Protein AF-A0A950JDA5-F1 (afdb_monomer_lite)

Radius of gyration: 19.57 Å; chains: 1; bounding box: 55×29×46 Å

Secondary structure (DSSP, 8-state):
-HHHHHHHHHHHGGGG------PPPSEEEEEETTEEEEEESSHHHHHHHHTTT--EEEE-TTS---S-S---

Structure (mmCIF, N/CA/C/O backbone):
data_AF-A0A950JDA5-F1
#
_entry.id   AF-A0A950JDA5-F1
#
loop_
_atom_site.group_PDB
_atom_site.id
_atom_site.type_symbol
_atom_site.label_atom_id
_atom_site.label_alt_id
_atom_site.label_comp_id
_atom_site.label_asym_id
_atom_site.label_entity_id
_atom_site.label_seq_id
_atom_site.pdbx_PDB_ins_code
_atom_site.Cartn_x
_atom_site.Cartn_y
_atom_site.Cartn_z
_atom_site.occupancy
_atom_site.B_iso_or_equiv
_atom_site.auth_seq_id
_atom_site.auth_comp_id
_atom_site.auth_asym_id
_atom_site.auth_atom_id
_atom_site.pdbx_PDB_model_num
ATOM 1 N N . MET A 1 1 ? -44.465 -6.449 -25.283 1.00 54.22 1 MET A N 1
ATOM 2 C CA . MET A 1 1 ? -44.536 -5.205 -24.476 1.00 54.22 1 MET A CA 1
ATOM 3 C C . MET A 1 1 ? -44.122 -5.363 -23.009 1.00 54.22 1 MET A C 1
ATOM 5 O O . MET A 1 1 ? -43.237 -4.628 -22.607 1.00 54.22 1 MET A O 1
ATOM 9 N N . ARG A 1 2 ? -44.684 -6.284 -22.199 1.00 58.59 2 ARG A N 1
ATOM 10 C CA . ARG A 1 2 ? -44.363 -6.388 -20.746 1.00 58.59 2 ARG A CA 1
ATOM 11 C C . ARG A 1 2 ? -42.882 -6.641 -20.423 1.00 58.59 2 ARG A C 1
ATOM 13 O O . ARG A 1 2 ? -42.367 -6.048 -19.487 1.00 58.59 2 ARG A O 1
ATOM 20 N N . TYR A 1 3 ? -42.195 -7.458 -21.218 1.00 51.41 3 TYR A N 1
ATOM 21 C CA . TYR A 1 3 ? -40.787 -7.801 -20.977 1.00 51.41 3 TYR A CA 1
ATOM 22 C C . TYR A 1 3 ? -39.809 -6.661 -21.296 1.00 51.41 3 TYR A C 1
ATOM 24 O O . TY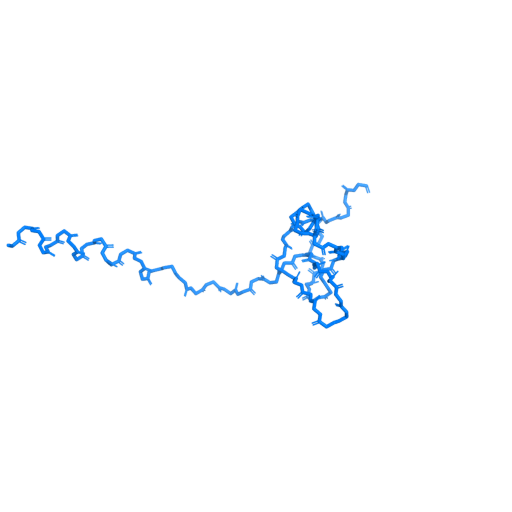R A 1 3 ? -38.823 -6.499 -20.588 1.00 51.41 3 TYR A O 1
ATOM 32 N N . PHE A 1 4 ? -40.127 -5.827 -22.294 1.00 56.75 4 PHE A N 1
ATOM 33 C CA . PHE A 1 4 ? -39.300 -4.677 -22.681 1.00 56.75 4 PHE A CA 1
ATOM 34 C C . PHE A 1 4 ? -39.255 -3.593 -21.595 1.00 56.75 4 PHE A C 1
ATOM 36 O O . PHE A 1 4 ? -38.220 -2.962 -21.388 1.00 56.75 4 PHE A O 1
ATOM 43 N N . VAL A 1 5 ? -40.361 -3.407 -20.866 1.00 59.94 5 VAL A N 1
ATOM 44 C CA . VAL A 1 5 ? -40.439 -2.445 -19.756 1.00 59.94 5 VAL A CA 1
ATOM 45 C C . VAL A 1 5 ? -39.597 -2.916 -18.565 1.00 59.94 5 VAL A C 1
ATOM 47 O O . VAL A 1 5 ? -38.909 -2.112 -17.945 1.00 59.94 5 VAL A O 1
ATOM 50 N N . VAL A 1 6 ? -39.579 -4.223 -18.285 1.00 59.28 6 VAL A N 1
ATOM 51 C CA . VAL A 1 6 ? -38.802 -4.797 -17.171 1.00 59.28 6 VAL A CA 1
ATOM 52 C C . VAL A 1 6 ? -37.294 -4.696 -17.426 1.00 59.28 6 VAL A C 1
ATOM 54 O O . VAL A 1 6 ? -36.549 -4.328 -16.521 1.00 59.28 6 VAL A O 1
ATOM 57 N N . THR A 1 7 ? -36.835 -4.935 -18.659 1.00 59.34 7 THR A N 1
ATOM 58 C CA . THR A 1 7 ? -35.415 -4.777 -19.020 1.00 59.34 7 THR A CA 1
ATOM 59 C C . THR A 1 7 ? -34.928 -3.331 -18.935 1.00 59.34 7 THR A C 1
ATOM 61 O O . THR A 1 7 ? -33.783 -3.097 -18.553 1.00 59.34 7 THR A O 1
ATOM 64 N N . LEU A 1 8 ? -35.789 -2.352 -19.234 1.00 57.59 8 LEU A N 1
ATOM 65 C CA . LEU A 1 8 ? -35.430 -0.933 -19.156 1.00 57.59 8 LEU A CA 1
ATOM 66 C C . LEU A 1 8 ? -35.245 -0.453 -17.710 1.00 57.59 8 LEU A C 1
ATOM 68 O O . LEU A 1 8 ? -34.311 0.296 -17.442 1.00 57.59 8 LEU A O 1
ATOM 72 N N . ILE A 1 9 ? -36.071 -0.926 -16.771 1.00 58.38 9 ILE A N 1
ATOM 73 C CA . ILE A 1 9 ? -35.996 -0.516 -15.358 1.00 58.38 9 ILE A CA 1
ATOM 74 C C . ILE A 1 9 ? -34.727 -1.061 -14.680 1.00 58.38 9 ILE A C 1
ATOM 76 O O . ILE A 1 9 ? -34.068 -0.340 -13.930 1.00 58.38 9 ILE A O 1
ATOM 80 N N . VAL A 1 10 ? -34.344 -2.310 -14.973 1.00 59.31 10 VAL A N 1
ATOM 81 C CA . VAL A 1 10 ? -33.132 -2.928 -14.399 1.00 59.31 10 VAL A CA 1
ATOM 82 C C . VAL A 1 10 ? -31.853 -2.277 -14.944 1.00 59.31 10 VAL A C 1
ATOM 84 O O . VAL A 1 10 ? -30.897 -2.092 -14.195 1.00 59.31 10 VAL A O 1
ATOM 87 N N . GLY A 1 11 ? -31.838 -1.864 -16.217 1.00 57.19 11 GLY A N 1
ATOM 88 C CA . GLY A 1 11 ? -30.673 -1.214 -16.831 1.00 57.19 11 GLY A CA 1
ATOM 89 C C . GLY A 1 11 ? -30.348 0.173 -16.259 1.00 57.19 11 GLY A C 1
ATOM 90 O O . GLY A 1 11 ? -29.178 0.531 -16.139 1.00 57.19 11 GLY A O 1
ATOM 91 N N . SER A 1 12 ? -31.360 0.948 -15.854 1.00 58.09 12 SER A N 1
ATOM 92 C CA . SER A 1 12 ? -31.184 2.333 -15.381 1.00 58.09 12 SER A CA 1
ATOM 93 C C . SER A 1 12 ? -30.560 2.479 -13.985 1.00 58.09 12 SER A C 1
ATOM 95 O O . SER A 1 12 ? -30.038 3.546 -13.667 1.00 58.09 12 SER A O 1
ATOM 97 N N . ALA A 1 13 ? -30.562 1.433 -13.153 1.00 57.12 13 ALA A N 1
ATOM 98 C CA . ALA A 1 13 ? -30.032 1.515 -11.786 1.00 57.12 13 ALA A CA 1
ATOM 99 C C . ALA A 1 13 ? -28.491 1.552 -11.716 1.00 57.12 13 ALA A C 1
ATOM 101 O O . ALA A 1 13 ? -27.934 1.962 -10.700 1.00 57.12 13 ALA A O 1
ATOM 102 N N . LEU A 1 14 ? -27.793 1.161 -12.788 1.00 56.97 14 LEU A N 1
ATOM 103 C CA . LEU A 1 14 ? -26.326 1.086 -12.816 1.00 56.97 14 LEU A CA 1
ATOM 104 C C . LEU A 1 14 ? -25.642 2.445 -13.046 1.00 56.97 14 LEU A C 1
ATOM 106 O O . LEU A 1 14 ? -24.444 2.572 -12.813 1.00 56.97 14 LEU A O 1
ATOM 110 N N . VAL A 1 15 ? -26.380 3.467 -13.492 1.00 61.06 15 VAL A N 1
ATOM 111 C CA . VAL A 1 15 ? -25.794 4.731 -13.983 1.00 61.06 15 VAL A CA 1
ATOM 112 C C . VAL A 1 15 ? -25.536 5.754 -12.862 1.00 61.06 15 VAL A C 1
ATOM 114 O O . VAL A 1 15 ? -24.849 6.747 -13.077 1.00 61.06 15 VAL A O 1
ATOM 117 N N . LEU A 1 16 ? -26.048 5.524 -11.646 1.00 56.72 16 LEU A N 1
ATOM 118 C CA . LEU A 1 16 ? -25.928 6.468 -10.520 1.00 56.72 16 LEU A CA 1
ATOM 119 C C . LEU A 1 16 ? -24.743 6.182 -9.578 1.00 56.72 16 LEU A C 1
ATOM 121 O O . LEU A 1 16 ? -24.483 6.959 -8.657 1.00 56.72 16 LEU A O 1
ATOM 125 N N . MET A 1 17 ? -23.987 5.107 -9.809 1.00 59.38 17 MET A N 1
ATOM 126 C CA . MET A 1 17 ? -22.777 4.794 -9.047 1.00 59.38 17 MET A CA 1
ATOM 127 C C . MET A 1 17 ? -21.534 5.345 -9.751 1.00 59.38 17 MET A C 1
ATOM 129 O O . MET A 1 17 ? -20.865 4.608 -10.467 1.00 59.38 17 MET A O 1
ATOM 133 N N . GLY A 1 18 ? -21.147 6.601 -9.510 1.00 56.03 18 GLY A N 1
ATOM 134 C CA . GLY A 1 18 ? -19.730 6.939 -9.708 1.00 56.03 18 GLY A CA 1
ATOM 135 C C . GLY A 1 18 ? -19.366 8.382 -10.014 1.00 56.03 18 GLY A C 1
ATOM 136 O O . GLY A 1 18 ? -19.054 8.711 -11.150 1.00 56.03 18 GLY A O 1
ATOM 137 N N . ALA A 1 19 ? -19.248 9.202 -8.970 1.00 53.97 19 ALA A N 1
ATOM 138 C CA . ALA A 1 19 ? -18.313 10.332 -8.955 1.00 53.97 19 ALA A CA 1
ATOM 139 C C . ALA A 1 19 ? -17.861 10.635 -7.514 1.00 53.97 19 ALA A C 1
ATOM 141 O O . ALA A 1 19 ? -17.964 11.756 -7.020 1.00 53.97 19 ALA A O 1
ATOM 142 N N . GLY A 1 20 ? -17.400 9.612 -6.790 1.00 55.88 20 GLY A N 1
ATOM 143 C CA . GLY A 1 20 ? -16.716 9.824 -5.514 1.00 55.88 20 GLY A CA 1
ATOM 144 C C . GLY A 1 20 ? -15.304 10.352 -5.769 1.00 55.88 20 GLY A C 1
ATOM 145 O O . GLY A 1 20 ? -14.595 9.814 -6.617 1.00 55.88 20 GLY A O 1
ATOM 146 N N . LYS A 1 21 ? -14.863 11.389 -5.042 1.00 59.22 21 LYS A N 1
ATOM 147 C CA . LYS A 1 21 ? -13.444 11.776 -5.069 1.00 59.22 21 LYS A CA 1
ATOM 148 C C . LYS A 1 21 ? -12.607 10.589 -4.601 1.00 59.22 21 LYS A C 1
ATOM 150 O O . LYS A 1 21 ? -12.885 10.048 -3.531 1.00 59.22 21 LYS A O 1
ATOM 155 N N . ALA A 1 22 ? -11.586 10.219 -5.373 1.00 60.31 22 ALA A N 1
ATOM 156 C CA . ALA A 1 22 ? -10.618 9.210 -4.968 1.00 60.31 22 ALA A CA 1
ATOM 157 C C . ALA A 1 22 ? -9.981 9.651 -3.644 1.00 60.31 22 ALA A C 1
ATOM 159 O O . ALA A 1 22 ? -9.200 10.603 -3.584 1.00 60.31 22 ALA A O 1
ATOM 160 N N . ARG A 1 23 ? -10.394 9.009 -2.552 1.00 67.75 23 ARG A N 1
ATOM 161 C CA . ARG A 1 23 ? -9.750 9.170 -1.257 1.00 67.75 23 ARG A CA 1
ATOM 162 C C . ARG A 1 23 ? -8.502 8.303 -1.300 1.00 67.75 23 ARG A C 1
ATOM 164 O O . ARG A 1 23 ? -8.602 7.102 -1.528 1.00 67.75 23 ARG A O 1
ATOM 171 N N . ALA A 1 24 ? -7.342 8.917 -1.104 1.00 75.25 24 ALA A N 1
ATOM 172 C CA . ALA A 1 24 ? -6.141 8.153 -0.805 1.00 75.25 24 ALA A CA 1
ATOM 173 C C . ALA A 1 24 ? -6.388 7.323 0.470 1.00 75.25 24 ALA A C 1
ATOM 175 O O . ALA A 1 24 ? -7.097 7.781 1.367 1.00 75.25 24 ALA A O 1
ATOM 176 N N . GLY A 1 25 ? -5.855 6.104 0.531 1.00 84.81 25 GLY A N 1
ATOM 177 C CA . GLY A 1 25 ? -5.905 5.280 1.736 1.00 84.81 25 GLY A CA 1
ATOM 178 C C . GLY A 1 25 ? -4.860 5.732 2.755 1.00 84.81 25 GLY A C 1
ATOM 179 O O . GLY A 1 25 ? -3.861 6.351 2.387 1.00 84.81 25 GLY A O 1
ATOM 180 N N . ALA A 1 26 ? -5.073 5.408 4.029 1.00 88.75 26 ALA A N 1
ATOM 181 C CA . ALA A 1 26 ? -4.155 5.741 5.121 1.00 88.75 26 ALA A CA 1
ATOM 182 C C . ALA A 1 26 ? -2.867 4.901 5.107 1.00 88.75 26 ALA A C 1
ATOM 184 O O . ALA A 1 26 ? -1.868 5.296 5.708 1.00 88.75 26 ALA A O 1
ATOM 185 N N . TRP A 1 27 ? -2.878 3.762 4.413 1.00 91.75 27 TRP A N 1
ATOM 186 C CA . TRP A 1 27 ? -1.782 2.801 4.355 1.00 91.75 27 TRP A CA 1
ATOM 187 C C . TRP A 1 27 ? -1.372 2.491 2.916 1.00 91.75 27 TRP A C 1
ATOM 189 O O . TRP A 1 27 ? -2.211 2.380 2.018 1.00 91.75 27 TRP A O 1
ATOM 199 N N . CYS A 1 28 ? -0.069 2.301 2.729 1.00 92.81 28 CYS A N 1
ATOM 200 C CA . CYS A 1 28 ? 0.560 1.899 1.482 1.00 92.81 28 CYS A CA 1
ATOM 201 C C . CYS A 1 28 ? 1.262 0.550 1.635 1.00 92.81 28 CYS A C 1
ATOM 203 O O . CYS A 1 28 ? 2.066 0.374 2.553 1.00 92.81 28 CYS A O 1
ATOM 205 N N . ALA A 1 29 ? 0.985 -0.369 0.713 1.00 94.88 29 ALA A N 1
ATOM 206 C CA . ALA A 1 29 ? 1.790 -1.562 0.489 1.00 94.88 29 ALA A CA 1
ATOM 207 C C . ALA A 1 29 ? 2.938 -1.214 -0.458 1.00 94.88 29 ALA A C 1
ATOM 209 O O . ALA A 1 29 ? 2.693 -0.710 -1.554 1.00 94.88 29 ALA A O 1
ATOM 210 N N . TRP A 1 30 ? 4.164 -1.492 -0.040 1.00 94.50 30 TRP A N 1
ATOM 211 C CA . TRP A 1 30 ? 5.383 -1.304 -0.814 1.00 94.50 30 TRP A CA 1
ATOM 212 C C . TRP A 1 30 ? 5.919 -2.674 -1.205 1.00 94.50 30 TRP A C 1
ATOM 214 O O . TRP A 1 30 ? 6.335 -3.439 -0.334 1.00 94.50 30 TRP A O 1
ATOM 224 N N . TYR A 1 31 ? 5.885 -2.975 -2.500 1.00 92.50 31 TYR A N 1
ATOM 225 C CA . TYR A 1 31 ? 6.502 -4.181 -3.052 1.00 92.50 31 TYR A CA 1
ATOM 226 C C . TYR A 1 31 ? 7.947 -3.878 -3.456 1.00 92.50 31 TYR A C 1
ATOM 228 O O . TYR A 1 31 ? 8.856 -4.602 -3.069 1.00 92.50 31 TYR A O 1
ATOM 236 N N . ASP A 1 32 ? 8.146 -2.730 -4.115 1.00 89.88 32 ASP A N 1
ATOM 237 C CA . ASP A 1 32 ? 9.430 -2.195 -4.575 1.00 89.88 32 ASP A CA 1
ATOM 238 C C . ASP A 1 32 ? 9.404 -0.651 -4.538 1.00 89.88 32 ASP A C 1
ATOM 240 O O . ASP A 1 32 ? 8.323 -0.065 -4.404 1.00 89.88 32 ASP A O 1
ATOM 244 N N . PRO A 1 33 ? 10.541 0.054 -4.726 1.00 86.88 33 PRO A N 1
ATOM 245 C CA . PRO A 1 33 ? 10.583 1.524 -4.708 1.00 86.88 33 PRO A CA 1
ATOM 246 C C . PRO A 1 33 ? 9.650 2.211 -5.717 1.00 86.88 33 PRO A C 1
ATOM 248 O O . PRO A 1 33 ? 9.245 3.354 -5.510 1.00 86.88 33 PRO A O 1
ATOM 251 N N . TYR A 1 34 ? 9.304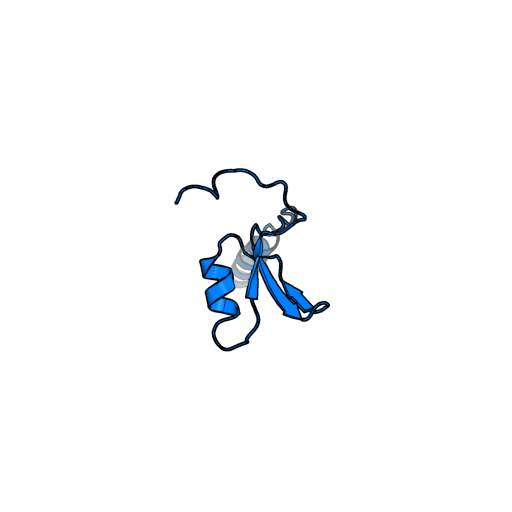 1.517 -6.804 1.00 88.81 34 TYR A N 1
ATOM 252 C CA . TYR A 1 34 ? 8.458 2.031 -7.885 1.00 88.81 34 TYR A CA 1
ATOM 253 C C . TYR A 1 34 ? 7.078 1.367 -7.947 1.00 88.81 34 TYR A C 1
ATOM 255 O O . TYR A 1 34 ? 6.200 1.852 -8.658 1.00 88.81 34 TYR A O 1
ATOM 263 N N . THR A 1 35 ? 6.872 0.288 -7.189 1.00 91.19 35 THR A N 1
ATOM 264 C CA . THR A 1 35 ? 5.644 -0.510 -7.218 1.00 91.19 35 THR A CA 1
ATOM 265 C C . THR A 1 35 ? 5.029 -0.507 -5.830 1.00 91.19 35 THR A C 1
ATOM 267 O O . THR A 1 35 ? 5.438 -1.252 -4.937 1.00 91.19 35 THR A O 1
ATOM 270 N N . TYR A 1 36 ? 4.024 0.344 -5.646 1.00 91.12 36 TYR A N 1
ATOM 271 C CA . TYR A 1 36 ? 3.319 0.479 -4.380 1.00 91.12 36 TYR A CA 1
ATOM 272 C C . TYR A 1 36 ? 1.823 0.724 -4.590 1.00 91.12 36 TYR A C 1
ATOM 274 O O . TYR A 1 36 ? 1.387 1.220 -5.629 1.00 91.12 36 TYR A O 1
ATOM 282 N N . ASN A 1 37 ? 1.021 0.379 -3.584 1.00 90.69 37 ASN A N 1
ATOM 283 C CA . ASN A 1 37 ? -0.420 0.602 -3.578 1.00 90.69 37 ASN A CA 1
ATOM 284 C C . ASN A 1 37 ? -0.849 1.299 -2.281 1.00 90.69 37 ASN A C 1
ATOM 286 O O . ASN A 1 37 ? -0.804 0.698 -1.212 1.00 90.69 37 ASN A O 1
ATOM 290 N N . CYS A 1 38 ? -1.297 2.551 -2.394 1.00 90.94 38 CYS A N 1
ATOM 291 C CA . CYS A 1 38 ? -1.725 3.415 -1.286 1.00 90.94 38 CYS A CA 1
ATOM 292 C C . CYS A 1 38 ? -3.252 3.494 -1.100 1.00 90.94 38 CYS A C 1
ATOM 294 O O . CYS A 1 38 ? -3.777 4.510 -0.642 1.00 90.94 38 CYS A O 1
ATOM 296 N N . GLY A 1 39 ? -3.984 2.454 -1.503 1.00 88.81 39 GLY A N 1
ATOM 297 C CA . GLY A 1 39 ? -5.448 2.407 -1.443 1.00 88.81 39 GLY A CA 1
ATOM 298 C C . GLY A 1 39 ? -6.040 1.860 -0.140 1.00 88.81 39 GLY A C 1
ATOM 299 O O . GLY A 1 39 ? -7.256 1.705 -0.056 1.00 88.81 39 GLY A O 1
ATOM 300 N N . PHE A 1 40 ? -5.225 1.529 0.868 1.00 91.00 40 PHE A N 1
ATOM 301 C CA . PHE A 1 40 ? -5.696 0.800 2.050 1.00 91.00 40 PHE A CA 1
ATOM 302 C C . PHE A 1 40 ? -6.128 1.730 3.178 1.00 91.00 40 PHE A C 1
ATOM 304 O O . PHE A 1 40 ? -5.392 2.629 3.576 1.00 91.00 40 PHE A O 1
ATOM 311 N N . ASN A 1 41 ? -7.300 1.474 3.759 1.00 88.94 41 ASN A N 1
ATOM 312 C CA . ASN A 1 41 ? -7.797 2.268 4.886 1.00 88.94 41 ASN A CA 1
ATOM 313 C C . ASN A 1 41 ? -7.223 1.806 6.231 1.00 88.94 41 ASN A C 1
ATOM 315 O O . ASN A 1 41 ? -7.114 2.603 7.160 1.00 88.94 41 ASN A O 1
ATOM 319 N N . THR A 1 42 ? -6.844 0.530 6.348 1.00 89.06 42 THR A N 1
ATOM 320 C CA . THR A 1 42 ? -6.308 -0.046 7.588 1.00 89.06 42 THR A CA 1
ATOM 321 C C . THR A 1 42 ? -5.024 -0.825 7.343 1.00 8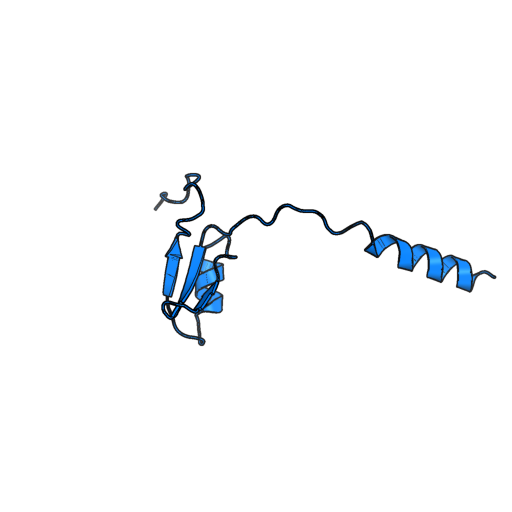9.06 42 THR A C 1
ATOM 323 O O . THR A 1 42 ? -4.791 -1.371 6.262 1.00 89.06 42 THR A O 1
ATOM 326 N N . PHE A 1 43 ? -4.207 -0.922 8.392 1.00 90.88 43 PHE A N 1
ATOM 327 C CA . PHE A 1 43 ? -2.975 -1.700 8.362 1.00 90.88 43 PHE A CA 1
ATOM 328 C C . PHE A 1 43 ? -3.241 -3.179 8.081 1.00 90.88 43 PHE A C 1
ATOM 330 O O . PHE A 1 43 ? -2.531 -3.782 7.285 1.00 90.88 43 PHE A O 1
ATOM 337 N N . GLN A 1 44 ? -4.294 -3.754 8.676 1.00 94.06 44 GLN A N 1
ATOM 338 C CA . GLN A 1 44 ? -4.646 -5.161 8.457 1.00 94.06 44 GLN A CA 1
ATOM 339 C C . GLN A 1 44 ? -5.017 -5.441 6.998 1.00 94.06 44 GLN A C 1
ATOM 341 O O . GLN A 1 44 ? -4.677 -6.498 6.478 1.00 94.06 44 GLN A O 1
ATOM 346 N N . GLN A 1 45 ? -5.674 -4.493 6.323 1.00 92.38 45 GLN A N 1
ATOM 347 C CA . GLN A 1 45 ? -6.021 -4.632 4.909 1.00 92.38 45 GLN A CA 1
ATOM 348 C C . GLN A 1 45 ? -4.767 -4.633 4.023 1.00 92.38 45 GLN A C 1
ATOM 350 O O . GLN A 1 45 ? -4.659 -5.437 3.098 1.00 92.38 45 GLN A O 1
ATOM 355 N N . CYS A 1 46 ? -3.789 -3.784 4.354 1.00 94.81 46 CYS A N 1
ATOM 356 C CA . CYS A 1 46 ? -2.480 -3.804 3.711 1.00 94.81 46 CYS A CA 1
ATOM 357 C C . CYS A 1 46 ? -1.737 -5.126 3.988 1.00 94.81 46 CYS A C 1
ATOM 359 O O . CYS A 1 46 ? -1.313 -5.791 3.046 1.00 94.81 46 CYS A O 1
ATOM 361 N N . GLN A 1 47 ? -1.652 -5.559 5.255 1.00 94.94 47 GLN A N 1
ATOM 362 C CA . GLN A 1 47 ? -0.983 -6.805 5.649 1.00 94.94 47 GLN A CA 1
ATOM 363 C C . GLN A 1 47 ? -1.572 -8.035 4.965 1.00 94.94 47 GLN A C 1
ATOM 365 O O . GLN A 1 47 ? -0.823 -8.866 4.466 1.00 94.94 47 GLN A O 1
ATOM 370 N N . ALA A 1 48 ? -2.899 -8.137 4.904 1.00 95.19 48 ALA A N 1
ATOM 371 C CA . ALA A 1 48 ? -3.570 -9.229 4.212 1.00 95.19 48 ALA A CA 1
ATOM 372 C C . ALA A 1 48 ? -3.188 -9.290 2.725 1.00 95.19 48 ALA A C 1
ATOM 374 O O . ALA A 1 48 ? -3.118 -10.376 2.164 1.00 95.19 48 ALA A O 1
ATOM 375 N N . THR A 1 49 ? -2.908 -8.139 2.107 1.00 93.44 49 THR A N 1
ATOM 376 C CA . THR A 1 49 ? -2.519 -8.065 0.693 1.00 93.44 49 THR A CA 1
ATOM 377 C C . THR A 1 49 ? -1.057 -8.455 0.478 1.00 93.44 49 THR A C 1
ATOM 379 O O . THR A 1 49 ? -0.757 -9.196 -0.452 1.00 93.44 49 THR A O 1
ATOM 382 N N . ILE A 1 50 ? -0.140 -7.991 1.335 1.00 95.31 50 ILE A N 1
ATOM 383 C CA . ILE A 1 50 ? 1.287 -8.356 1.232 1.00 95.31 50 ILE A CA 1
ATOM 384 C C . ILE A 1 50 ? 1.575 -9.773 1.750 1.00 95.31 50 ILE A C 1
ATOM 386 O O . ILE A 1 50 ? 2.624 -10.346 1.454 1.00 95.31 50 ILE A O 1
ATOM 390 N N . SER A 1 51 ? 0.648 -10.362 2.511 1.00 92.75 51 SER A N 1
ATOM 391 C CA . SER A 1 51 ? 0.738 -11.736 3.001 1.00 92.75 51 SER A CA 1
ATOM 392 C C . SER A 1 51 ? 0.758 -12.709 1.822 1.00 92.75 51 SER A C 1
ATOM 394 O O . SER A 1 51 ? -0.253 -12.929 1.163 1.00 92.75 51 SER A O 1
ATOM 396 N N . GLY A 1 52 ? 1.926 -13.291 1.549 1.00 87.94 52 GLY A N 1
ATOM 397 C CA . GLY A 1 52 ? 2.162 -14.192 0.416 1.00 87.94 52 GLY A CA 1
ATOM 398 C C . GLY A 1 52 ? 2.680 -13.508 -0.855 1.00 87.94 52 GLY A C 1
ATOM 399 O O . GLY A 1 52 ? 3.336 -14.173 -1.649 1.00 87.94 52 GLY A O 1
ATOM 400 N N . ALA A 1 53 ? 2.467 -12.199 -1.025 1.00 88.38 53 ALA A N 1
ATOM 401 C CA . ALA A 1 53 ? 3.035 -11.422 -2.135 1.00 88.38 53 ALA A CA 1
ATOM 402 C C . ALA A 1 53 ? 4.441 -10.867 -1.827 1.00 88.38 53 ALA A C 1
ATOM 404 O O . ALA A 1 53 ? 5.225 -10.638 -2.744 1.00 88.38 53 ALA A O 1
ATOM 405 N N . GLY A 1 54 ? 4.768 -10.671 -0.544 1.00 89.44 54 GLY A N 1
ATOM 406 C CA . GLY A 1 54 ? 5.989 -9.991 -0.104 1.00 89.44 54 GLY A CA 1
ATOM 407 C C . GLY A 1 54 ? 5.814 -8.472 0.014 1.00 89.44 54 GLY A C 1
ATOM 408 O O . GLY A 1 54 ? 4.762 -7.922 -0.313 1.00 89.44 54 GLY A O 1
ATOM 409 N N . GLY A 1 55 ? 6.849 -7.794 0.520 1.00 92.81 55 GLY A N 1
ATOM 410 C CA . GLY A 1 55 ? 6.850 -6.342 0.741 1.00 92.81 55 GLY A CA 1
ATOM 411 C C . GLY A 1 55 ? 6.529 -5.919 2.179 1.00 92.81 55 GLY A C 1
ATOM 412 O O . GLY A 1 55 ? 6.552 -6.729 3.108 1.00 92.81 55 GLY A O 1
ATOM 413 N N . TYR A 1 56 ? 6.254 -4.626 2.375 1.00 94.44 56 TYR A N 1
ATOM 414 C CA . TYR A 1 56 ? 5.939 -4.052 3.689 1.00 94.44 56 TYR A CA 1
ATOM 415 C C . TYR A 1 56 ? 4.848 -2.978 3.631 1.00 94.44 56 TYR A C 1
ATOM 417 O O . TYR A 1 56 ? 4.595 -2.354 2.603 1.00 94.44 56 TYR A O 1
ATOM 425 N N . CYS A 1 57 ? 4.200 -2.748 4.772 1.00 94.19 57 CYS A N 1
ATOM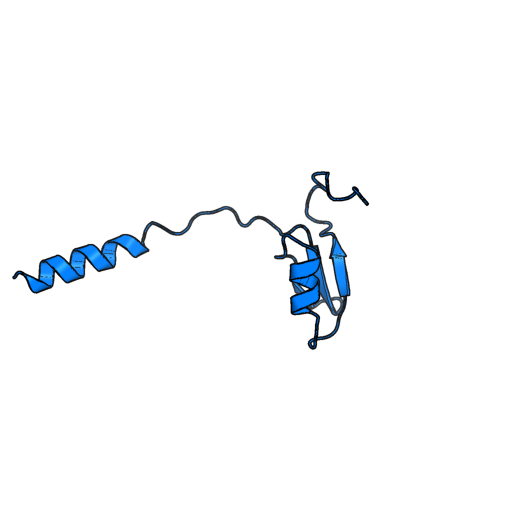 426 C CA . CYS A 1 57 ? 3.142 -1.754 4.924 1.00 94.19 57 CYS A CA 1
ATOM 427 C C . CYS A 1 57 ? 3.652 -0.526 5.678 1.00 94.19 57 CYS A C 1
ATOM 429 O O . CYS A 1 57 ? 4.210 -0.659 6.767 1.00 94.19 57 CYS A O 1
ATOM 431 N N . ALA A 1 58 ? 3.410 0.667 5.137 1.00 92.56 58 ALA A N 1
ATOM 432 C CA . ALA A 1 58 ? 3.760 1.937 5.771 1.00 92.56 58 ALA A CA 1
ATOM 433 C C . ALA A 1 58 ? 2.615 2.959 5.655 1.00 92.56 58 ALA A C 1
ATOM 435 O O . ALA A 1 58 ? 1.789 2.844 4.745 1.00 92.56 58 ALA A O 1
ATOM 436 N N . PRO A 1 59 ? 2.534 3.958 6.553 1.00 90.38 59 PRO A N 1
ATOM 437 C CA . PRO A 1 59 ? 1.557 5.036 6.436 1.00 90.38 59 PRO A CA 1
ATOM 438 C C . PRO A 1 59 ? 1.708 5.808 5.121 1.00 90.38 59 PRO A C 1
ATOM 440 O O . PRO A 1 59 ? 2.820 6.022 4.638 1.00 90.38 59 PRO A O 1
ATOM 443 N N . ASN A 1 60 ? 0.589 6.261 4.561 1.00 88.06 60 ASN A N 1
ATOM 444 C CA . ASN A 1 60 ? 0.587 7.072 3.351 1.00 88.06 60 ASN A CA 1
ATOM 445 C C . ASN A 1 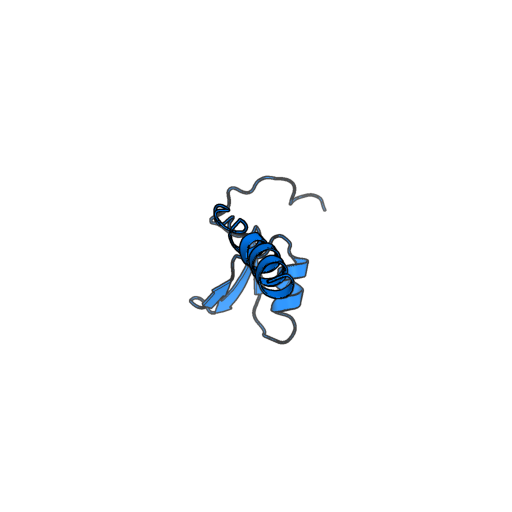60 ? 1.019 8.514 3.654 1.00 88.06 60 ASN A C 1
ATOM 447 O O . ASN A 1 60 ? 0.304 9.251 4.334 1.00 88.06 60 ASN A O 1
ATOM 451 N N . SER A 1 61 ? 2.164 8.933 3.114 1.00 78.56 61 SER A N 1
ATOM 452 C CA . SER A 1 61 ? 2.704 10.292 3.272 1.00 78.56 61 SER A CA 1
ATOM 453 C C . SER A 1 61 ? 1.855 11.372 2.596 1.00 78.56 61 SER A C 1
ATOM 455 O O . SER A 1 61 ? 1.898 12.528 3.009 1.00 78.56 61 SER A O 1
ATOM 457 N N . ASN A 1 62 ? 1.063 11.005 1.585 1.00 73.62 62 ASN A N 1
ATOM 458 C CA . ASN A 1 62 ? 0.205 11.929 0.842 1.00 73.62 62 ASN A CA 1
ATOM 459 C C . ASN A 1 62 ? -1.140 12.177 1.540 1.00 73.62 62 ASN A C 1
ATOM 461 O O . ASN A 1 62 ? -1.933 13.000 1.078 1.00 73.62 62 ASN A O 1
ATOM 465 N N . GLN A 1 63 ? -1.426 11.469 2.637 1.00 69.00 63 GLN A N 1
ATOM 466 C CA . GLN A 1 63 ? -2.571 11.782 3.477 1.00 69.00 63 GLN A CA 1
ATOM 467 C C . GLN A 1 63 ? -2.147 12.702 4.621 1.00 69.00 63 GLN A C 1
ATOM 469 O O . GLN A 1 63 ? -1.212 12.365 5.351 1.00 69.00 63 GLN A O 1
ATOM 474 N N . PRO A 1 64 ? -2.859 13.822 4.861 1.00 58.00 64 PRO A N 1
ATOM 475 C CA . PRO A 1 64 ? -2.756 14.483 6.149 1.00 58.00 64 PRO A CA 1
ATOM 476 C C . PRO A 1 64 ? -3.143 13.442 7.199 1.00 58.00 64 PRO A C 1
ATOM 478 O O . PRO A 1 64 ? -4.252 12.904 7.152 1.00 58.00 64 PRO A O 1
ATOM 481 N N . GLN A 1 65 ? -2.203 13.107 8.086 1.00 55.47 65 GLN A N 1
ATOM 482 C CA . GLN A 1 65 ? -2.385 12.160 9.183 1.00 55.47 65 GLN A CA 1
ATOM 483 C C . GLN A 1 65 ? -3.549 12.647 10.045 1.00 55.47 65 GLN A C 1
ATOM 485 O O . GLN A 1 65 ? -3.382 13.405 10.998 1.00 55.47 65 GLN A O 1
ATOM 490 N N . THR A 1 66 ? -4.763 12.259 9.674 1.00 52.00 66 THR A N 1
ATOM 491 C CA . THR A 1 66 ? -5.961 12.643 10.400 1.00 52.00 66 THR A CA 1
ATOM 492 C C . THR A 1 66 ? -5.992 11.691 11.585 1.00 52.00 66 THR A C 1
ATOM 494 O O . THR A 1 66 ? -6.423 10.546 11.467 1.00 52.00 66 THR A O 1
ATOM 497 N N . ALA A 1 67 ? -5.371 12.108 12.690 1.00 50.16 67 ALA A N 1
ATOM 498 C CA . ALA A 1 67 ? -5.311 11.349 13.933 1.00 50.16 67 ALA A CA 1
ATOM 499 C C . ALA A 1 67 ? -6.731 10.867 14.296 1.00 50.16 67 ALA A C 1
ATOM 501 O O . ALA A 1 67 ? -7.646 11.687 14.379 1.00 50.16 67 ALA A O 1
ATOM 502 N N . PRO A 1 68 ? -6.932 9.540 14.439 1.00 49.72 68 PRO A N 1
ATOM 503 C CA . PRO A 1 68 ? -6.443 8.830 15.613 1.00 49.72 68 PRO A CA 1
ATOM 504 C C . PRO A 1 68 ? -5.864 7.445 15.259 1.00 49.72 68 PRO A C 1
ATOM 506 O O . PRO A 1 68 ? -6.408 6.417 15.646 1.00 49.72 68 PRO A O 1
ATOM 509 N N . GLN A 1 69 ? -4.748 7.384 14.530 1.00 57.59 69 GLN A N 1
ATOM 510 C CA . GLN A 1 69 ? -4.031 6.112 14.312 1.00 57.59 69 GLN A CA 1
ATOM 511 C C . GLN A 1 69 ? -3.015 5.771 15.414 1.00 57.59 69 GLN A C 1
ATOM 513 O O . GLN A 1 69 ? -2.558 4.635 15.495 1.00 57.59 69 GLN A O 1
ATOM 518 N N . ARG A 1 70 ? -2.694 6.725 16.297 1.00 52.53 70 ARG A N 1
ATOM 51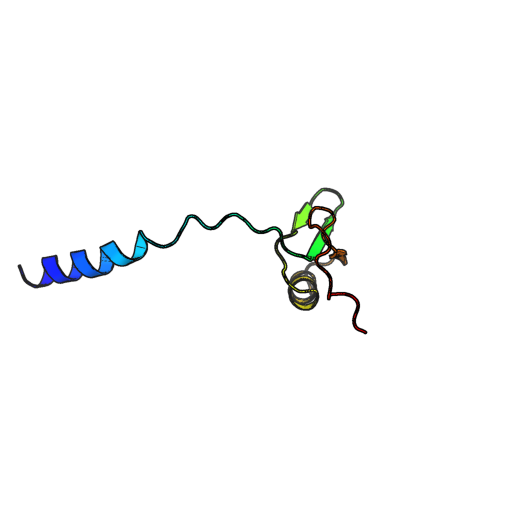9 C CA . ARG A 1 70 ? -1.757 6.561 17.418 1.00 52.53 70 ARG A CA 1
ATOM 520 C C . ARG A 1 70 ? -2.520 6.339 18.734 1.00 52.53 70 ARG A C 1
ATOM 522 O O . ARG A 1 70 ? -2.474 7.162 19.639 1.00 52.53 70 ARG A O 1
ATOM 529 N N . ARG A 1 71 ? -3.297 5.259 18.823 1.00 50.25 71 ARG A N 1
ATOM 530 C CA . ARG A 1 71 ? -3.793 4.733 20.109 1.00 50.25 71 ARG A CA 1
ATOM 531 C C . ARG A 1 71 ? -3.515 3.235 20.196 1.00 50.25 71 ARG A C 1
ATOM 533 O O . ARG A 1 71 ? -4.416 2.422 20.021 1.00 50.25 71 ARG A O 1
ATOM 540 N N . ARG A 1 72 ? -2.251 2.899 20.435 1.00 42.41 72 ARG A N 1
ATOM 541 C CA . ARG A 1 72 ? -1.812 1.734 21.205 1.00 42.41 72 ARG A CA 1
ATOM 542 C C . ARG A 1 72 ? -0.523 2.108 21.910 1.00 42.41 72 ARG A C 1
ATOM 544 O O . ARG A 1 72 ? 0.299 2.777 21.246 1.00 42.41 72 ARG A O 1
#

Foldseek 3Di:
DVVVVVVVVVVVVVPPPDDDDQDFAQKKFDPDPVDIHRRHPDLVVSCVVCVVVPTDMDTDPPDPCPDDPPDD

pLDDT: mean 74.84, std 17.37, range [42.41, 95.31]

Sequence (72 aa):
MRYFVVTLIVGSALVLMGAGKARAGAWCAWYDPYTYNCGFNTFQQCQATISGAGGYCAPNSNQPQTAPQRRR